Protein AF-I4ANB3-F1 (afdb_monomer_lite)

Organism: Bernardetia litoralis (strain ATCC 23117 / DSM 6794 / NBRC 15988 / NCIMB 1366 / Fx l1 / Sio-4) (NCBI:txid880071)

Secondary structure (DSSP, 8-state):
-----------------GGGGGGTT--S-HHHHHHHHHHHHHH----------

Radius of gyration: 21.7 Å; chains: 1; bounding box: 27×44×56 Å

pLDDT: mean 80.9, std 17.01, range [37.5, 97.44]

Foldseek 3Di:
DDDDDPDPPPDDDDDDDPVCVVCVVPDPDVPVVVVVVVCCVVPNDPPPPPPPD

Structure (mmCIF, N/CA/C/O backbone):
data_AF-I4ANB3-F1
#
_entry.id   AF-I4ANB3-F1
#
loop_
_atom_site.group_PDB
_atom_site.id
_atom_site.type_symbol
_atom_site.label_atom_id
_atom_site.label_alt_id
_atom_site.label_comp_id
_atom_site.label_asym_id
_atom_site.label_entity_id
_atom_site.label_seq_id
_atom_site.pdbx_PDB_ins_code
_atom_site.Cartn_x
_atom_site.Cartn_y
_atom_site.Cartn_z
_atom_site.occupancy
_atom_site.B_iso_or_equiv
_atom_site.auth_seq_id
_atom_site.auth_comp_id
_atom_site.auth_asym_id
_atom_site.auth_atom_id
_atom_site.pdbx_PDB_model_num
ATOM 1 N N . MET A 1 1 ? 6.436 36.646 -43.500 1.00 37.50 1 MET A N 1
ATOM 2 C CA . MET A 1 1 ? 5.591 35.878 -42.562 1.00 37.50 1 MET A CA 1
ATOM 3 C C . MET A 1 1 ? 6.481 34.839 -41.892 1.00 37.50 1 MET A C 1
ATOM 5 O O . MET A 1 1 ? 6.776 33.820 -42.503 1.00 37.50 1 MET A O 1
ATOM 9 N N . LYS A 1 2 ? 7.040 35.158 -40.718 1.00 44.00 2 LYS A N 1
ATOM 10 C CA . LYS A 1 2 ? 7.855 34.210 -39.948 1.00 44.00 2 LYS A CA 1
ATOM 11 C C . LYS A 1 2 ? 6.885 33.302 -39.197 1.00 44.00 2 LYS A C 1
ATOM 13 O O . LYS A 1 2 ? 6.088 33.795 -38.410 1.00 44.00 2 LYS A O 1
ATOM 18 N N . LYS A 1 3 ? 6.878 32.013 -39.530 1.00 52.19 3 LYS A N 1
ATOM 19 C CA . LYS A 1 3 ? 6.176 31.005 -38.737 1.00 52.19 3 LYS A CA 1
ATOM 20 C C . LYS A 1 3 ? 7.087 30.715 -37.555 1.00 52.19 3 LYS A C 1
ATOM 22 O O . LYS A 1 3 ? 8.153 30.144 -37.736 1.00 52.19 3 LYS A O 1
ATOM 27 N N . GLU A 1 4 ? 6.727 31.252 -36.403 1.00 55.75 4 GLU A N 1
ATOM 28 C CA . GLU A 1 4 ? 7.400 30.958 -35.146 1.00 55.75 4 GLU A CA 1
ATOM 29 C C . GLU A 1 4 ? 6.931 29.572 -34.701 1.00 55.75 4 GLU A C 1
ATOM 31 O O . GLU A 1 4 ? 5.728 29.305 -34.671 1.00 55.75 4 GLU A O 1
ATOM 36 N N . ASP A 1 5 ? 7.885 28.673 -34.459 1.00 53.19 5 ASP A N 1
ATOM 37 C CA . ASP A 1 5 ? 7.656 27.261 -34.169 1.00 53.19 5 ASP A CA 1
ATOM 38 C C . ASP A 1 5 ? 6.915 27.078 -32.836 1.00 53.19 5 ASP A C 1
ATOM 40 O O . ASP A 1 5 ? 7.492 26.878 -31.765 1.00 53.19 5 ASP A O 1
ATOM 44 N N . SER A 1 6 ? 5.590 27.130 -32.902 1.00 57.72 6 SER A N 1
ATOM 45 C CA . SER A 1 6 ? 4.708 26.571 -31.890 1.00 57.72 6 SER A CA 1
ATOM 46 C C . SER A 1 6 ? 4.954 25.062 -31.814 1.00 57.72 6 SER A C 1
ATOM 48 O O . SER A 1 6 ? 4.817 24.392 -32.837 1.00 57.72 6 SER A O 1
ATOM 50 N N . ASN A 1 7 ? 5.259 24.553 -30.610 1.00 53.56 7 ASN A N 1
ATOM 51 C CA . ASN A 1 7 ? 5.121 23.152 -30.144 1.00 53.56 7 ASN A CA 1
ATOM 52 C C . ASN A 1 7 ? 6.380 22.469 -29.572 1.00 53.56 7 ASN A C 1
ATOM 54 O O . ASN A 1 7 ? 6.456 21.244 -29.583 1.00 53.56 7 ASN A O 1
ATOM 58 N N . ASN A 1 8 ? 7.328 23.192 -28.968 1.00 56.84 8 ASN A N 1
ATOM 59 C CA . ASN A 1 8 ? 8.364 22.547 -28.140 1.00 56.84 8 ASN A CA 1
ATOM 60 C C . ASN A 1 8 ? 7.933 22.418 -26.663 1.00 56.84 8 ASN A C 1
ATOM 62 O O . ASN A 1 8 ? 8.664 22.782 -25.742 1.00 56.84 8 ASN A O 1
ATOM 66 N N . ILE A 1 9 ? 6.710 21.934 -26.423 1.00 66.00 9 ILE A N 1
ATOM 67 C CA . ILE A 1 9 ? 6.241 21.601 -25.073 1.00 66.00 9 ILE A CA 1
ATOM 68 C C . ILE A 1 9 ? 6.735 20.180 -24.785 1.00 66.00 9 ILE A C 1
ATOM 70 O O . ILE A 1 9 ? 6.172 19.210 -25.288 1.00 66.00 9 ILE A O 1
ATOM 74 N N . LYS A 1 10 ? 7.808 20.043 -23.995 1.00 67.25 10 LYS A N 1
ATOM 75 C CA . LYS A 1 10 ? 8.257 18.744 -23.467 1.00 67.25 10 LYS A CA 1
ATOM 76 C C . LYS A 1 10 ? 7.171 18.182 -22.551 1.00 67.25 10 LYS A C 1
ATOM 78 O O . LYS A 1 10 ? 7.131 18.493 -21.363 1.00 67.25 10 LYS A O 1
ATOM 83 N N . LEU A 1 11 ? 6.274 17.380 -23.115 1.00 71.12 11 LEU A N 1
ATOM 84 C CA . LEU A 1 11 ? 5.262 16.669 -22.347 1.00 71.12 11 LEU A CA 1
ATOM 85 C C . LEU A 1 11 ? 5.953 15.677 -21.396 1.00 71.12 11 LEU A C 1
ATOM 87 O O . LEU A 1 11 ? 6.928 15.028 -21.793 1.00 71.12 11 LEU A O 1
ATOM 91 N N . PRO A 1 12 ? 5.484 15.550 -20.144 1.00 77.12 12 PRO A N 1
ATOM 92 C CA . PRO A 1 12 ? 6.049 14.591 -19.211 1.00 77.12 12 PRO A CA 1
ATOM 93 C C . PRO A 1 12 ? 5.838 13.174 -19.752 1.00 77.12 12 PRO A C 1
ATOM 95 O O . PRO A 1 12 ? 4.711 12.724 -19.957 1.00 77.12 12 PRO A O 1
ATOM 98 N N . LYS A 1 13 ? 6.942 12.464 -19.998 1.00 76.94 13 LYS A N 1
ATOM 99 C CA . LYS A 1 13 ? 6.916 11.057 -20.394 1.00 76.94 13 LYS A CA 1
ATOM 100 C C . LYS A 1 13 ? 6.712 10.210 -19.141 1.00 76.94 13 LYS A C 1
ATOM 102 O O . LYS A 1 13 ? 7.643 10.028 -18.361 1.00 76.94 13 LYS A O 1
ATOM 107 N N . ILE A 1 14 ? 5.495 9.713 -18.945 1.00 78.44 14 ILE A N 1
ATOM 108 C CA . ILE A 1 14 ? 5.185 8.750 -17.884 1.00 78.44 14 ILE A CA 1
ATOM 109 C C . ILE A 1 14 ? 5.675 7.376 -18.356 1.00 78.44 14 ILE A C 1
ATOM 111 O O . ILE A 1 14 ? 5.285 6.917 -19.428 1.00 78.44 14 ILE A O 1
ATOM 115 N N . ILE A 1 15 ? 6.559 6.745 -17.584 1.00 82.50 15 ILE A N 1
ATOM 116 C CA . ILE A 1 15 ? 7.046 5.384 -17.834 1.00 82.50 15 ILE A CA 1
ATOM 117 C C . ILE A 1 15 ? 6.435 4.489 -16.761 1.00 82.50 15 ILE A C 1
ATOM 119 O O . ILE A 1 15 ? 6.662 4.712 -15.572 1.00 82.50 15 ILE A O 1
ATOM 123 N N . LEU A 1 16 ? 5.652 3.500 -17.185 1.00 83.12 16 LEU A N 1
ATOM 124 C CA . LEU A 1 16 ? 5.150 2.446 -16.310 1.00 83.12 16 LEU A CA 1
ATOM 125 C C . LEU A 1 16 ? 6.189 1.321 -16.277 1.00 83.12 16 LEU A C 1
ATOM 127 O O . LEU A 1 16 ? 6.604 0.834 -17.325 1.00 83.12 16 LEU A O 1
ATOM 131 N N . ASP A 1 17 ? 6.651 0.958 -15.081 1.00 87.44 17 ASP A N 1
ATOM 132 C CA . ASP A 1 17 ? 7.611 -0.130 -14.884 1.00 87.44 17 ASP A CA 1
ATOM 133 C C . ASP A 1 17 ? 6.860 -1.437 -14.609 1.00 87.44 17 ASP A C 1
ATOM 135 O O . ASP A 1 17 ? 6.391 -1.665 -13.495 1.00 87.44 17 ASP A O 1
ATOM 139 N N . GLU A 1 18 ? 6.778 -2.302 -15.621 1.00 90.50 18 GLU A N 1
ATOM 140 C CA . GLU A 1 18 ? 6.090 -3.606 -15.572 1.00 90.50 18 GLU A CA 1
ATOM 141 C C . GLU A 1 18 ? 6.621 -4.520 -14.450 1.00 90.50 18 GLU A C 1
ATOM 143 O O . GLU A 1 18 ? 5.923 -5.400 -13.948 1.00 90.50 18 GLU A O 1
ATOM 148 N N . ARG A 1 19 ? 7.849 -4.296 -13.954 1.00 92.31 19 ARG A N 1
ATOM 149 C CA . ARG A 1 19 ? 8.404 -5.072 -12.827 1.00 92.31 19 ARG A CA 1
ATOM 150 C C . ARG A 1 19 ? 7.653 -4.835 -11.518 1.00 92.31 19 ARG A C 1
ATOM 152 O O . ARG A 1 19 ? 7.862 -5.586 -10.556 1.00 92.31 19 ARG A O 1
ATOM 159 N N . LEU A 1 20 ? 6.846 -3.778 -11.447 1.00 88.94 20 LEU A N 1
ATOM 160 C CA . LEU A 1 20 ? 6.034 -3.441 -10.284 1.00 88.94 20 LEU A CA 1
ATOM 161 C C . LEU A 1 20 ? 4.722 -4.235 -10.227 1.00 88.94 20 LEU A C 1
ATOM 163 O O . LEU A 1 20 ? 4.161 -4.350 -9.138 1.00 88.94 20 LEU A O 1
ATOM 167 N N . ASP A 1 21 ? 4.302 -4.882 -11.319 1.00 91.12 21 ASP A N 1
ATOM 168 C CA . ASP A 1 21 ? 3.046 -5.649 -11.382 1.00 91.12 21 ASP A CA 1
ATOM 169 C C . ASP A 1 21 ? 2.985 -6.786 -10.351 1.00 91.12 21 ASP A C 1
ATOM 171 O O . ASP A 1 21 ? 1.924 -7.138 -9.837 1.00 91.12 21 ASP A O 1
ATOM 175 N N . LYS A 1 22 ? 4.148 -7.307 -9.939 1.00 93.38 22 LYS A N 1
ATOM 176 C CA . LYS A 1 22 ? 4.287 -8.323 -8.877 1.00 93.38 22 LYS A CA 1
ATOM 177 C C . LYS A 1 22 ? 3.772 -7.885 -7.496 1.00 93.38 22 LYS A C 1
ATOM 179 O O . LYS A 1 22 ? 3.794 -8.689 -6.554 1.00 93.38 22 LYS A O 1
ATOM 184 N N . TYR A 1 23 ? 3.411 -6.613 -7.344 1.00 93.94 23 TYR A N 1
ATOM 185 C CA . TYR A 1 23 ? 2.899 -6.029 -6.111 1.00 93.94 23 TY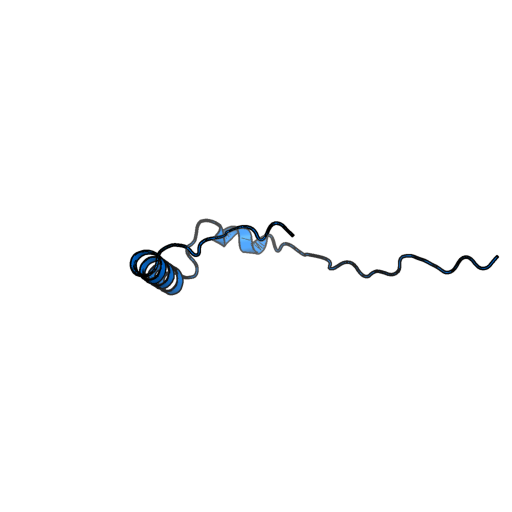R A CA 1
ATOM 186 C C . TYR A 1 23 ? 1.403 -5.689 -6.159 1.00 93.94 23 TYR A C 1
ATOM 188 O O . TYR A 1 23 ? 0.895 -5.237 -5.138 1.00 93.94 23 TYR A O 1
ATOM 196 N N . ASN A 1 24 ? 0.696 -5.929 -7.271 1.00 89.50 24 ASN A N 1
ATOM 197 C CA . ASN A 1 24 ? -0.712 -5.532 -7.435 1.00 89.50 24 ASN A CA 1
ATOM 198 C C . ASN A 1 24 ? -1.634 -6.053 -6.317 1.00 89.50 24 ASN A C 1
ATOM 200 O O . ASN A 1 24 ? -2.449 -5.297 -5.798 1.00 89.50 24 ASN A O 1
ATOM 204 N N . ASP A 1 25 ? -1.433 -7.293 -5.867 1.00 92.56 25 ASP A N 1
ATOM 205 C CA . ASP A 1 25 ? -2.229 -7.906 -4.791 1.00 92.56 25 ASP A CA 1
ATOM 206 C C . ASP A 1 25 ? -1.534 -7.867 -3.419 1.00 92.56 25 ASP A C 1
ATOM 208 O O . ASP A 1 25 ? -1.932 -8.555 -2.476 1.00 92.56 25 ASP A O 1
ATOM 212 N N . LYS A 1 26 ? -0.450 -7.092 -3.287 1.00 94.44 26 LYS A N 1
ATOM 213 C CA . LYS A 1 26 ? 0.329 -7.007 -2.048 1.00 94.44 26 LYS A CA 1
ATOM 214 C C . LYS A 1 26 ? 0.077 -5.685 -1.351 1.00 94.44 26 LYS 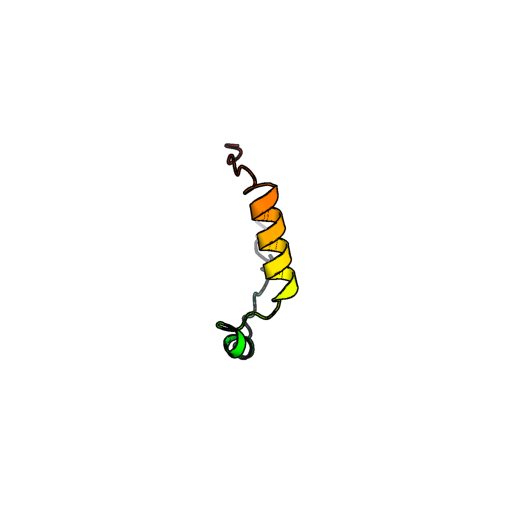A C 1
ATOM 216 O O . LYS A 1 26 ? 0.325 -4.611 -1.891 1.00 94.44 26 LYS A O 1
ATOM 221 N N . ASN A 1 27 ? -0.298 -5.766 -0.079 1.00 92.69 27 ASN A N 1
ATOM 222 C CA . ASN A 1 27 ? -0.278 -4.596 0.781 1.00 92.69 27 ASN A CA 1
ATOM 223 C C . ASN A 1 27 ? 1.170 -4.251 1.158 1.00 92.69 27 ASN A C 1
ATOM 225 O O . ASN A 1 27 ? 1.729 -4.801 2.105 1.00 92.69 27 ASN A O 1
ATOM 229 N N . LEU A 1 28 ? 1.769 -3.329 0.407 1.00 95.06 28 LEU A N 1
ATOM 230 C CA . LEU A 1 28 ? 3.139 -2.864 0.636 1.00 95.06 28 LEU A CA 1
ATOM 231 C C . LEU A 1 28 ? 3.297 -2.004 1.895 1.00 95.06 28 LEU A C 1
ATOM 233 O O . LEU A 1 28 ? 4.418 -1.803 2.358 1.00 95.06 28 LEU A O 1
ATOM 237 N N . PHE A 1 29 ? 2.199 -1.478 2.441 1.00 96.12 29 PHE A N 1
ATOM 238 C CA . PHE A 1 29 ? 2.236 -0.509 3.534 1.00 96.12 29 PHE A CA 1
ATOM 239 C C . PHE A 1 29 ? 1.162 -0.806 4.592 1.00 96.12 29 PHE A C 1
ATOM 241 O O . PHE A 1 29 ? 0.269 0.020 4.811 1.00 96.12 29 PHE A O 1
ATOM 248 N N . PRO A 1 30 ? 1.241 -1.956 5.285 1.00 95.50 30 PRO A N 1
ATOM 249 C CA . PRO A 1 30 ? 0.217 -2.379 6.238 1.00 95.50 30 PRO A CA 1
ATOM 250 C C . PRO A 1 30 ? 0.016 -1.388 7.389 1.00 95.50 30 PRO A C 1
ATOM 252 O O . PRO A 1 30 ? -1.121 -1.077 7.732 1.00 95.50 30 PRO A O 1
ATOM 255 N N . GLU A 1 31 ? 1.092 -0.813 7.925 1.00 97.12 31 GLU A N 1
ATOM 256 C CA . GLU A 1 31 ? 1.015 0.184 9.003 1.00 97.12 31 GLU A CA 1
ATOM 257 C C . GLU A 1 31 ? 0.307 1.470 8.559 1.00 97.12 31 GLU A C 1
ATOM 259 O O . GLU A 1 31 ? -0.513 2.033 9.286 1.00 97.12 31 GLU A O 1
ATOM 264 N N . LYS A 1 32 ? 0.587 1.929 7.332 1.00 96.56 32 LYS A N 1
ATOM 265 C CA . LYS A 1 32 ? -0.076 3.109 6.764 1.00 96.56 32 LYS A CA 1
ATOM 266 C C . LYS A 1 32 ? -1.549 2.827 6.489 1.00 96.56 32 LYS A C 1
ATOM 268 O O . LYS A 1 32 ? -2.367 3.715 6.711 1.00 96.56 32 LYS A O 1
ATOM 273 N N . LEU A 1 33 ? -1.882 1.613 6.041 1.00 96.12 33 LEU A N 1
ATOM 274 C CA . LEU A 1 33 ? -3.267 1.194 5.843 1.00 96.12 33 LEU A CA 1
ATOM 275 C C . LEU A 1 33 ? -4.033 1.197 7.172 1.00 96.12 33 LEU A C 1
ATOM 277 O O . LEU A 1 33 ? -5.100 1.801 7.242 1.00 96.12 33 LEU A O 1
ATOM 281 N N . ALA A 1 34 ? -3.469 0.602 8.226 1.00 96.94 34 ALA A N 1
ATOM 282 C CA . ALA A 1 34 ? -4.084 0.583 9.553 1.00 96.94 34 ALA A CA 1
ATOM 283 C C . ALA A 1 34 ? -4.315 2.005 10.091 1.00 96.94 34 ALA A C 1
ATOM 285 O O . ALA A 1 34 ? -5.416 2.347 10.521 1.00 96.94 34 ALA A O 1
ATOM 286 N N . LYS A 1 35 ? -3.309 2.879 9.972 1.00 96.94 35 LYS A N 1
ATOM 287 C CA . LYS A 1 35 ? -3.430 4.286 10.371 1.00 96.94 35 LYS A CA 1
ATOM 288 C C . LYS A 1 35 ? -4.485 5.040 9.555 1.00 96.94 35 LYS A C 1
ATOM 290 O O . LYS A 1 35 ? -5.223 5.853 10.102 1.00 96.94 35 LYS A O 1
ATOM 295 N N . ALA A 1 36 ? -4.572 4.789 8.249 1.00 95.00 36 ALA A N 1
ATOM 296 C CA . ALA A 1 36 ? -5.598 5.398 7.406 1.00 95.00 36 ALA A CA 1
ATOM 297 C C . ALA A 1 36 ? -7.005 4.955 7.834 1.00 95.00 36 ALA A C 1
ATOM 299 O O . ALA A 1 36 ? -7.898 5.794 7.946 1.00 95.00 36 ALA A O 1
ATOM 300 N N . GLN A 1 37 ? -7.189 3.666 8.131 1.00 95.88 37 GLN A N 1
ATOM 301 C CA . GLN A 1 37 ? -8.450 3.131 8.648 1.00 95.88 37 GLN A CA 1
ATOM 302 C C . GLN A 1 37 ? -8.833 3.773 9.987 1.00 95.88 37 GLN A C 1
ATOM 304 O O . GLN A 1 37 ? -9.981 4.182 10.147 1.00 95.88 37 GLN A O 1
ATOM 309 N N . GLU A 1 38 ? -7.880 3.939 10.908 1.00 97.44 38 GLU A N 1
ATOM 310 C CA . GLU A 1 38 ? -8.100 4.626 12.188 1.00 97.44 38 GLU A CA 1
ATOM 311 C C . GLU A 1 38 ? -8.574 6.073 11.985 1.00 97.44 38 GLU A C 1
ATOM 313 O O . GLU A 1 38 ? -9.571 6.501 12.570 1.00 97.44 38 GLU A O 1
ATOM 318 N N . ILE A 1 39 ? -7.893 6.829 11.120 1.00 95.81 39 ILE A N 1
ATOM 319 C CA . ILE A 1 39 ? -8.233 8.230 10.836 1.00 95.81 39 ILE A CA 1
ATOM 320 C C . ILE A 1 39 ? -9.629 8.334 10.216 1.00 95.81 39 ILE A C 1
ATOM 322 O O . ILE A 1 39 ? -10.418 9.177 10.642 1.00 95.81 39 ILE A O 1
ATOM 326 N N . ILE A 1 40 ? -9.952 7.475 9.245 1.00 95.19 40 ILE A N 1
ATOM 327 C CA . ILE A 1 40 ? -11.267 7.458 8.589 1.00 95.19 40 ILE A CA 1
ATOM 328 C C . ILE A 1 40 ? -12.363 7.085 9.591 1.00 95.19 40 ILE A C 1
ATOM 330 O O . ILE A 1 40 ? -13.412 7.722 9.601 1.00 95.19 40 ILE A O 1
ATOM 334 N N . ALA A 1 41 ? -12.123 6.102 10.462 1.00 95.19 41 ALA A N 1
ATOM 335 C CA . ALA A 1 41 ? -13.075 5.724 11.503 1.00 95.19 41 ALA A CA 1
ATOM 336 C C . ALA A 1 41 ? -13.311 6.863 12.510 1.00 95.19 41 ALA A C 1
ATOM 338 O O . ALA A 1 41 ? -14.433 7.054 12.975 1.00 95.19 41 ALA A O 1
ATOM 339 N N . LYS A 1 42 ? -12.266 7.637 12.828 1.00 96.50 42 LYS A N 1
ATOM 340 C CA . LYS A 1 42 ? -12.324 8.714 13.822 1.00 96.50 42 LYS A CA 1
ATOM 341 C C . LYS A 1 42 ? -12.931 10.013 13.292 1.00 96.50 42 LYS A C 1
ATOM 343 O O . LYS A 1 42 ? -13.673 10.672 14.014 1.00 96.50 42 LYS A O 1
ATOM 348 N N . TYR A 1 43 ? -12.584 10.409 12.071 1.00 94.31 43 TYR A N 1
ATOM 349 C CA . TYR A 1 43 ? -12.918 11.731 11.525 1.00 94.31 43 TYR A CA 1
ATOM 350 C C . TYR A 1 43 ? -13.857 11.677 10.314 1.00 94.31 43 TYR A C 1
ATOM 352 O O . TYR A 1 43 ? -14.366 12.715 9.893 1.00 94.31 43 TYR A O 1
ATOM 360 N N . GLY A 1 44 ? -14.111 10.488 9.762 1.00 91.31 44 GLY A N 1
ATOM 361 C CA . GLY A 1 44 ? -14.868 10.312 8.528 1.00 91.31 44 GLY A CA 1
ATOM 362 C C . GLY A 1 44 ? -14.062 10.665 7.276 1.00 91.31 44 GLY A C 1
ATOM 363 O O . GLY A 1 44 ? -12.865 10.952 7.322 1.0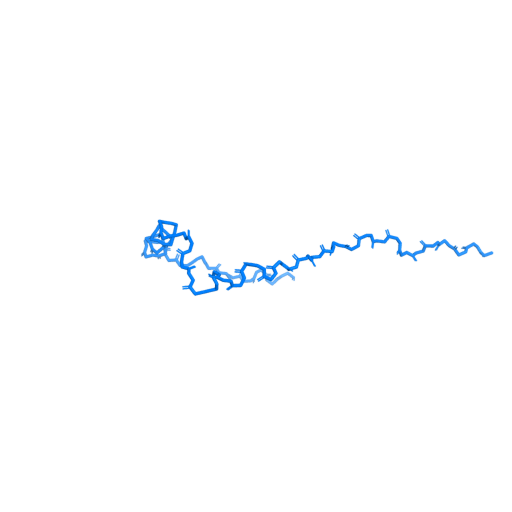0 91.31 44 GLY A O 1
ATOM 364 N N . LEU A 1 45 ? -14.731 10.623 6.123 1.00 88.38 45 LEU A N 1
ATOM 365 C CA . LEU A 1 45 ? -14.152 11.071 4.858 1.00 88.38 45 LEU A CA 1
ATOM 366 C C . LEU A 1 45 ? -14.298 12.594 4.714 1.00 88.38 45 LEU A C 1
ATOM 368 O O . LEU A 1 45 ? -15.343 13.142 5.081 1.00 88.38 45 LEU A O 1
ATOM 372 N N . PRO A 1 46 ? -13.296 13.291 4.148 1.00 84.75 46 PRO A N 1
ATOM 373 C CA . PRO A 1 46 ? -13.418 14.713 3.862 1.00 84.75 46 PRO A CA 1
ATOM 374 C C . PRO A 1 46 ? -14.587 14.951 2.902 1.00 84.75 46 PRO A C 1
ATOM 376 O O . PRO A 1 46 ? -14.766 14.226 1.924 1.00 84.75 46 PRO A O 1
ATOM 379 N N . ASN A 1 47 ? -15.392 15.978 3.174 1.00 82.25 47 ASN A N 1
ATOM 380 C CA . ASN A 1 47 ? -16.509 16.326 2.307 1.00 82.25 47 ASN A CA 1
ATOM 381 C C . ASN A 1 47 ? -15.972 16.947 1.012 1.00 82.25 47 ASN A C 1
ATOM 383 O O . ASN A 1 47 ? -15.626 18.127 0.981 1.00 82.25 47 ASN A O 1
ATOM 387 N N . ILE A 1 48 ? -15.910 16.152 -0.057 1.00 80.38 48 ILE A N 1
ATOM 388 C CA . ILE A 1 48 ? -15.486 16.582 -1.396 1.00 80.38 48 ILE A CA 1
ATOM 389 C C . ILE A 1 48 ? -16.635 17.357 -2.055 1.00 80.38 48 ILE A C 1
ATOM 391 O O . ILE A 1 48 ? -17.094 17.002 -3.145 1.00 80.38 48 ILE A O 1
ATOM 395 N N . LYS A 1 49 ? -17.151 18.411 -1.406 1.00 74.25 49 LYS A N 1
ATOM 396 C CA . LYS A 1 49 ? -17.965 19.395 -2.122 1.00 74.25 49 LYS A CA 1
ATOM 397 C C . LYS A 1 49 ? -17.067 19.920 -3.232 1.00 74.25 49 LYS A C 1
ATOM 399 O O . LYS A 1 49 ? -16.155 20.693 -2.974 1.00 74.25 49 LYS A O 1
ATOM 404 N N . LYS A 1 50 ? -17.279 19.403 -4.446 1.00 64.00 50 LYS A N 1
ATOM 405 C CA . LYS A 1 50 ? -16.638 19.891 -5.659 1.00 64.00 50 LYS A CA 1
ATOM 406 C C . LYS A 1 50 ? -16.927 21.379 -5.670 1.00 64.00 50 LYS A C 1
ATOM 408 O O . LYS A 1 50 ? -18.093 21.754 -5.811 1.00 64.00 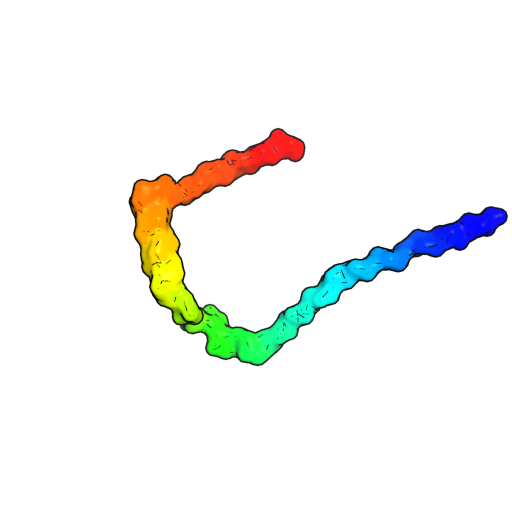50 LYS A O 1
ATOM 413 N N . ASP A 1 51 ? -15.900 22.193 -5.468 1.00 61.75 51 ASP A N 1
ATOM 414 C CA . ASP A 1 51 ? -15.980 23.604 -5.784 1.00 61.75 51 ASP A CA 1
ATOM 415 C C . ASP A 1 51 ? -16.370 23.666 -7.260 1.00 61.75 51 ASP A C 1
ATOM 417 O O . ASP A 1 51 ? -15.565 23.405 -8.152 1.00 61.75 51 ASP A O 1
ATOM 421 N N . LYS A 1 52 ? -17.662 23.889 -7.516 1.00 56.53 52 LYS A N 1
ATOM 422 C CA . LYS A 1 52 ? -18.153 24.279 -8.830 1.00 56.53 52 LYS A CA 1
ATOM 423 C C . LYS A 1 52 ? -17.595 25.683 -9.050 1.00 56.53 52 LYS A C 1
ATOM 425 O O . LYS A 1 52 ? -18.213 26.656 -8.623 1.00 56.53 52 LYS A 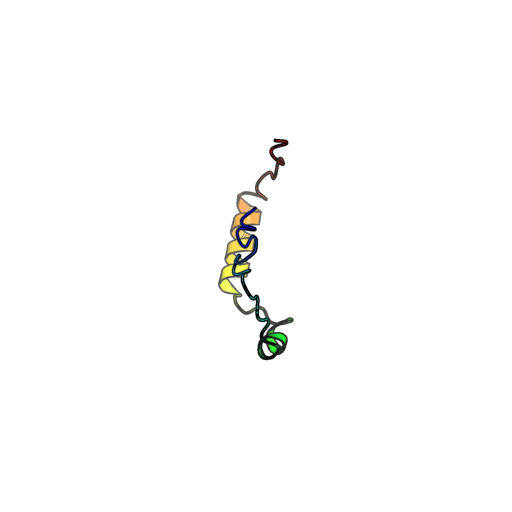O 1
ATOM 430 N N . 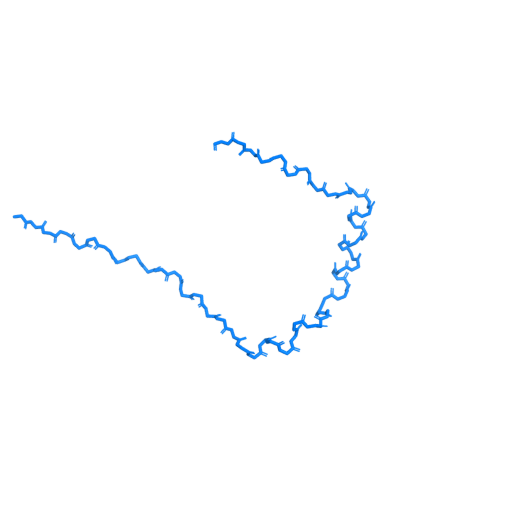LYS A 1 53 ? -16.399 25.760 -9.621 1.00 48.62 53 LYS A N 1
ATOM 431 C CA . LYS A 1 53 ? -15.874 26.955 -10.272 1.00 48.62 53 LYS A CA 1
ATOM 432 C C . LYS A 1 53 ? -15.894 26.734 -11.772 1.00 48.62 53 LYS A C 1
ATOM 434 O O . LYS A 1 53 ? -15.552 25.605 -12.189 1.00 48.62 53 LYS A O 1
#

Sequence (53 aa):
MKKEDSNNIKLPKIILDERLDKYNDKNLFPEKLAKAQEIIAKYGLPNIKKDKK